Protein AF-A0A952SI90-F1 (afdb_monomer_lite)

Sequence (71 aa):
MEHIVLFFKTIVLRPYVFIFLAAFLFSAVKLIGWPRTWRFWLISWATAFICEFSSTRTGIPFGWYFYNGST

Structure (mmCIF, N/CA/C/O backbone):
data_AF-A0A952SI90-F1
#
_entry.id   AF-A0A952SI90-F1
#
loop_
_atom_site.group_PDB
_atom_site.id
_atom_site.type_symbol
_atom_site.label_atom_id
_atom_site.label_alt_id
_atom_site.label_comp_id
_atom_site.label_asym_id
_atom_site.label_entity_id
_atom_site.label_seq_id
_atom_site.pdbx_PDB_ins_code
_atom_site.Cartn_x
_atom_site.Cartn_y
_atom_site.Cartn_z
_atom_site.occupancy
_atom_site.B_iso_or_equiv
_atom_site.auth_seq_id
_atom_site.auth_comp_id
_atom_site.auth_asym_id
_atom_site.auth_atom_id
_atom_site.pdbx_PDB_model_num
ATOM 1 N N . MET A 1 1 ? -7.155 0.508 -24.919 1.00 69.88 1 MET A N 1
ATOM 2 C CA . MET A 1 1 ? -7.098 -0.973 -24.972 1.00 69.88 1 MET A CA 1
ATOM 3 C C . MET A 1 1 ? -5.938 -1.509 -24.136 1.00 69.88 1 MET A C 1
ATOM 5 O O . MET A 1 1 ? -6.182 -2.312 -23.248 1.00 69.88 1 MET A O 1
ATOM 9 N N . GLU A 1 2 ? -4.710 -1.017 -24.324 1.00 85.88 2 GLU A N 1
ATOM 10 C CA . GLU A 1 2 ? -3.513 -1.497 -23.608 1.00 85.88 2 GLU A CA 1
ATOM 11 C C . GLU A 1 2 ? -3.576 -1.376 -22.073 1.00 85.88 2 GLU A C 1
ATOM 13 O O . GLU A 1 2 ? -3.317 -2.349 -21.373 1.00 85.88 2 GLU A O 1
ATOM 18 N N . HIS A 1 3 ? -4.020 -0.235 -21.532 1.00 86.88 3 HIS A N 1
ATOM 19 C CA . HIS A 1 3 ? -4.154 -0.058 -20.077 1.00 86.88 3 HIS A CA 1
ATOM 20 C C . HIS A 1 3 ? -5.122 -1.055 -19.42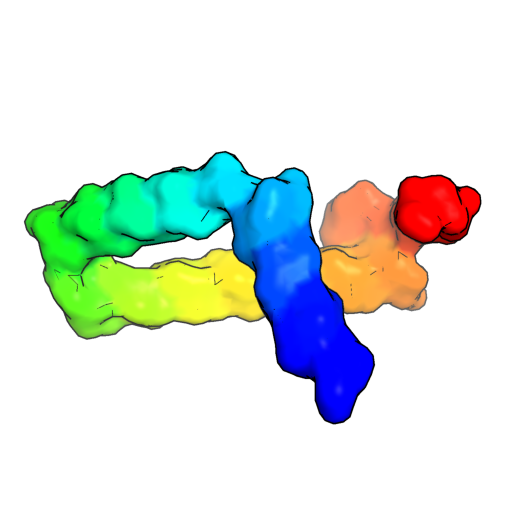4 1.00 86.88 3 HIS A C 1
ATOM 22 O O . HIS A 1 3 ? -4.879 -1.512 -18.311 1.00 86.88 3 HIS A O 1
ATOM 28 N N . ILE A 1 4 ? -6.197 -1.427 -20.126 1.00 89.75 4 ILE A N 1
ATOM 29 C CA . ILE A 1 4 ? -7.172 -2.415 -19.641 1.00 89.75 4 ILE A CA 1
ATOM 30 C C . ILE A 1 4 ? -6.524 -3.803 -19.600 1.00 89.75 4 ILE A C 1
ATOM 32 O O . ILE A 1 4 ? -6.682 -4.532 -18.623 1.00 89.75 4 ILE A O 1
ATOM 36 N N . VAL A 1 5 ? -5.743 -4.147 -20.628 1.00 91.56 5 VAL A N 1
ATOM 37 C CA . VAL A 1 5 ? -4.988 -5.406 -20.678 1.00 91.56 5 VAL A CA 1
ATOM 38 C C . VAL A 1 5 ? -3.948 -5.463 -19.558 1.00 91.56 5 VAL A C 1
ATOM 40 O O . VAL A 1 5 ? -3.845 -6.482 -18.879 1.00 91.56 5 VAL A O 1
ATOM 43 N N . LEU A 1 6 ? -3.207 -4.377 -19.323 1.00 89.19 6 LEU A N 1
ATOM 44 C CA . LEU A 1 6 ? -2.241 -4.281 -18.224 1.00 89.19 6 LEU A CA 1
ATOM 45 C C . LEU A 1 6 ? -2.920 -4.426 -16.859 1.00 89.19 6 LEU A C 1
ATOM 47 O O . LEU A 1 6 ? -2.432 -5.171 -16.013 1.00 89.19 6 LEU A O 1
ATOM 51 N N . PHE A 1 7 ? -4.074 -3.790 -16.661 1.00 88.31 7 PHE A N 1
ATOM 52 C CA . PHE A 1 7 ? -4.844 -3.921 -15.426 1.00 88.31 7 PHE A CA 1
ATOM 53 C C . PHE A 1 7 ? -5.281 -5.371 -15.172 1.00 88.31 7 PHE A C 1
ATOM 55 O O . PHE A 1 7 ? -5.083 -5.896 -14.077 1.00 88.31 7 PHE A O 1
ATOM 62 N N . PHE A 1 8 ? -5.793 -6.056 -16.199 1.00 92.12 8 PHE A N 1
ATOM 63 C CA . PHE A 1 8 ? -6.130 -7.478 -16.102 1.00 92.12 8 PHE A CA 1
ATOM 64 C C . PHE A 1 8 ? -4.904 -8.350 -15.820 1.00 92.12 8 PHE A C 1
A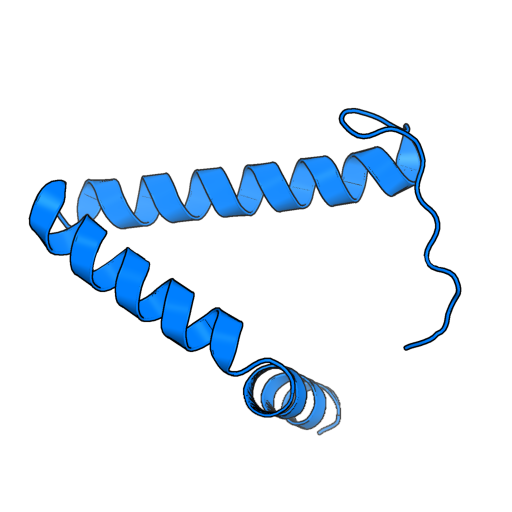TOM 66 O O . PHE A 1 8 ? -4.965 -9.230 -14.962 1.00 92.12 8 PHE A O 1
ATOM 73 N N . LYS A 1 9 ? -3.770 -8.090 -16.483 1.00 91.25 9 LYS A N 1
ATOM 74 C CA . LYS A 1 9 ? -2.509 -8.801 -16.223 1.00 91.25 9 LYS A CA 1
ATOM 75 C C . LYS A 1 9 ? -2.044 -8.632 -14.779 1.00 91.25 9 LYS A C 1
ATOM 77 O O . LYS A 1 9 ? -1.567 -9.603 -14.205 1.00 91.25 9 LYS A O 1
ATOM 82 N N . THR A 1 10 ? -2.226 -7.463 -14.166 1.00 88.56 10 THR A N 1
ATOM 83 C CA . THR A 1 10 ? -1.911 -7.256 -12.742 1.00 88.56 10 THR A CA 1
ATOM 84 C C . THR A 1 10 ? -2.681 -8.228 -11.850 1.00 88.56 10 THR A C 1
ATOM 86 O O . THR A 1 10 ? -2.095 -8.819 -10.945 1.00 88.56 10 THR A O 1
ATOM 89 N N . ILE A 1 11 ? -3.969 -8.440 -12.127 1.00 90.62 11 ILE A N 1
ATOM 90 C CA . ILE A 1 11 ? -4.813 -9.363 -11.356 1.00 90.62 11 ILE A CA 1
ATOM 91 C C . ILE A 1 11 ? -4.398 -10.816 -11.611 1.00 90.62 11 ILE A C 1
ATOM 93 O O . ILE A 1 11 ? -4.205 -11.577 -10.665 1.00 90.62 11 ILE A O 1
ATOM 97 N N . VAL A 1 12 ? -4.218 -11.191 -12.879 1.00 93.06 12 VAL A N 1
ATOM 98 C CA . VAL A 1 12 ? -3.918 -12.574 -13.285 1.00 93.06 12 VAL A CA 1
ATOM 99 C C . VAL A 1 12 ? -2.519 -13.019 -12.855 1.00 93.06 12 VAL A C 1
ATOM 101 O O . VAL A 1 12 ? -2.347 -14.155 -12.426 1.00 93.06 12 VAL A O 1
ATOM 104 N N . LEU A 1 13 ? -1.515 -12.143 -12.950 1.00 92.94 13 LEU A N 1
ATOM 105 C CA . LEU A 1 13 ? -0.120 -12.478 -12.639 1.00 92.94 13 LEU A CA 1
ATOM 106 C C . LEU A 1 13 ? 0.206 -12.357 -11.149 1.00 92.94 13 LEU A C 1
ATOM 108 O O . LEU A 1 13 ? 1.204 -12.911 -10.692 1.00 92.94 13 LEU A O 1
ATOM 112 N N . ARG A 1 14 ? -0.602 -11.622 -10.377 1.00 92.38 14 ARG A N 1
ATOM 113 C CA . ARG A 1 14 ? -0.367 -11.401 -8.942 1.00 92.38 14 ARG A CA 1
ATOM 114 C C . ARG A 1 14 ? -1.635 -11.615 -8.102 1.00 92.38 14 ARG A C 1
ATOM 116 O O . ARG A 1 14 ? -1.965 -10.761 -7.277 1.00 92.38 14 ARG A O 1
ATOM 123 N N . PRO A 1 15 ? -2.334 -12.759 -8.240 1.00 92.75 15 PRO A N 1
ATOM 124 C CA . PRO A 1 15 ? -3.607 -12.996 -7.554 1.00 92.75 15 PRO A CA 1
ATOM 125 C C . PRO A 1 15 ? -3.448 -13.009 -6.028 1.00 92.75 15 PRO A C 1
ATOM 127 O O . PRO A 1 15 ? -4.324 -12.543 -5.302 1.00 92.75 15 PRO A O 1
ATOM 130 N N . TYR A 1 16 ? -2.294 -13.472 -5.537 1.00 94.06 16 TYR A N 1
ATOM 131 C CA . TYR A 1 16 ? -1.971 -13.517 -4.112 1.00 94.06 16 TYR A CA 1
ATOM 132 C C . TYR A 1 16 ? -2.045 -12.134 -3.444 1.00 94.06 16 TYR A C 1
ATOM 134 O O . TYR A 1 16 ? -2.507 -12.036 -2.311 1.00 94.06 16 TYR A O 1
ATOM 142 N N . VAL A 1 17 ? -1.678 -11.053 -4.148 1.00 94.19 17 VAL A N 1
ATOM 143 C CA . VAL A 1 17 ? -1.748 -9.678 -3.618 1.00 94.19 17 VAL A CA 1
ATOM 144 C C . VAL A 1 17 ? -3.188 -9.306 -3.273 1.00 94.19 17 VAL A C 1
ATOM 146 O O . VAL A 1 17 ? -3.452 -8.762 -2.202 1.00 94.19 17 VAL A O 1
ATOM 149 N N . PHE A 1 18 ? -4.132 -9.643 -4.150 1.00 93.38 18 PHE A N 1
ATOM 150 C CA . PHE A 1 18 ? -5.547 -9.332 -3.962 1.00 93.38 18 PHE A CA 1
ATOM 151 C C . PHE A 1 18 ? -6.193 -10.209 -2.889 1.00 93.38 18 PHE A C 1
ATOM 153 O O . PHE A 1 18 ? -7.012 -9.716 -2.116 1.00 93.38 18 PHE A O 1
ATOM 160 N N . ILE A 1 19 ? -5.791 -11.479 -2.788 1.00 96.44 19 ILE A N 1
ATOM 161 C CA . ILE A 1 19 ? -6.252 -12.381 -1.723 1.00 96.44 19 ILE A CA 1
ATOM 162 C C . ILE A 1 19 ? -5.801 -11.859 -0.353 1.00 96.44 19 ILE A C 1
ATOM 164 O O . ILE A 1 19 ? -6.627 -11.721 0.551 1.00 96.44 19 ILE A O 1
ATOM 168 N N . PHE A 1 20 ? -4.521 -11.504 -0.200 1.00 95.81 20 PHE A N 1
ATOM 169 C CA . PHE A 1 20 ? -4.019 -10.928 1.050 1.00 95.81 20 PHE A CA 1
ATOM 170 C C . PHE A 1 20 ? -4.668 -9.580 1.364 1.00 95.81 20 PHE A C 1
ATOM 172 O O . PHE A 1 20 ? -5.023 -9.337 2.516 1.00 95.81 20 PHE A O 1
ATOM 179 N N . LEU A 1 21 ? -4.890 -8.732 0.355 1.00 94.81 21 LEU A N 1
ATOM 180 C CA . LEU A 1 21 ? -5.600 -7.465 0.527 1.00 94.81 21 LEU A CA 1
ATOM 181 C C . LEU A 1 21 ? -7.035 -7.683 1.029 1.00 94.81 21 LEU A C 1
ATOM 183 O O . LEU A 1 21 ? -7.457 -7.014 1.970 1.00 94.81 21 LEU A O 1
ATOM 187 N N . ALA A 1 22 ? -7.773 -8.630 0.448 1.00 96.00 22 ALA A N 1
ATOM 188 C CA . ALA A 1 22 ? -9.132 -8.953 0.875 1.00 96.00 22 ALA A CA 1
ATOM 189 C C . ALA A 1 22 ? -9.165 -9.496 2.311 1.00 96.00 22 ALA A C 1
AT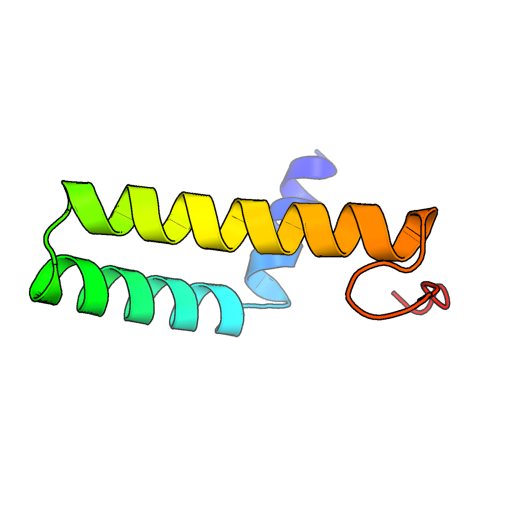OM 191 O O . ALA A 1 22 ? -9.975 -9.040 3.119 1.00 96.00 22 ALA A O 1
ATOM 192 N N . ALA A 1 23 ? -8.254 -10.413 2.654 1.00 97.19 23 ALA A N 1
ATOM 193 C CA . ALA A 1 23 ? -8.131 -10.954 4.007 1.00 97.19 23 ALA A CA 1
ATOM 194 C C . ALA A 1 23 ? -7.796 -9.858 5.034 1.00 97.19 23 ALA A C 1
ATOM 196 O O . ALA A 1 23 ? -8.405 -9.797 6.107 1.00 97.19 23 ALA A O 1
ATOM 197 N N . PHE A 1 24 ? -6.876 -8.954 4.688 1.00 94.88 24 PHE A N 1
ATOM 198 C CA . PHE A 1 24 ? -6.532 -7.791 5.499 1.00 94.88 24 PHE A CA 1
ATOM 199 C C . PHE A 1 24 ? -7.738 -6.870 5.709 1.00 94.88 24 PHE A C 1
ATOM 201 O O . PHE A 1 24 ? -8.058 -6.556 6.854 1.00 94.88 24 PHE A O 1
ATOM 208 N N . LEU A 1 25 ? -8.435 -6.469 4.640 1.00 95.75 25 LEU A N 1
ATOM 209 C CA . LEU A 1 25 ? -9.596 -5.582 4.740 1.00 95.75 25 LEU A CA 1
ATOM 210 C C . LEU A 1 25 ? -10.706 -6.226 5.571 1.00 95.75 25 LEU A C 1
ATOM 212 O O . LEU A 1 25 ? -11.236 -5.581 6.471 1.00 95.75 25 LEU A O 1
ATOM 216 N N . PHE A 1 26 ? -11.015 -7.503 5.341 1.00 97.12 26 PHE A N 1
ATOM 217 C CA . PHE A 1 26 ? -12.012 -8.233 6.125 1.00 97.12 26 PHE A CA 1
ATOM 218 C C . PHE A 1 26 ? -11.680 -8.222 7.623 1.00 97.12 26 PHE A C 1
ATOM 220 O O . PHE A 1 26 ? -12.512 -7.844 8.452 1.00 97.12 26 PHE A O 1
ATOM 227 N N . SER A 1 27 ? -10.440 -8.573 7.962 1.00 97.06 27 SER A N 1
ATOM 228 C CA . SER A 1 27 ? -9.971 -8.642 9.349 1.00 97.06 27 SER A CA 1
ATOM 229 C C . SER A 1 27 ? -9.947 -7.260 10.003 1.00 97.06 27 SER A C 1
ATOM 231 O O . SER A 1 27 ? -10.436 -7.078 11.118 1.00 97.06 27 SER A O 1
ATOM 233 N N . ALA A 1 28 ? -9.437 -6.253 9.293 1.00 95.62 28 ALA A N 1
ATOM 234 C CA . ALA A 1 28 ? -9.333 -4.889 9.788 1.00 95.62 28 ALA A CA 1
ATOM 235 C C . ALA A 1 28 ? -10.711 -4.249 9.993 1.00 95.62 28 ALA A C 1
ATOM 237 O O . ALA A 1 28 ? -10.926 -3.595 11.012 1.00 95.62 28 ALA A O 1
ATOM 238 N N . VAL A 1 29 ? -11.670 -4.453 9.085 1.00 97.12 29 VAL A N 1
ATOM 239 C CA . VAL A 1 29 ? -13.034 -3.926 9.259 1.00 97.12 29 VAL A CA 1
ATOM 240 C C . VAL A 1 29 ? -13.687 -4.519 10.504 1.00 97.12 29 VAL A C 1
ATOM 242 O O . VAL A 1 29 ? -14.329 -3.784 11.253 1.00 97.12 29 VAL A O 1
ATOM 245 N N . LYS A 1 30 ? -13.492 -5.818 10.762 1.00 96.44 30 LYS A N 1
ATOM 246 C CA . LYS A 1 30 ? -14.010 -6.484 11.966 1.00 96.44 30 LYS A CA 1
ATOM 247 C C . LYS A 1 30 ? -13.339 -6.002 13.254 1.00 96.44 30 LYS A C 1
ATOM 249 O O . LYS A 1 30 ? -14.021 -5.898 14.266 1.00 96.44 30 LYS A O 1
ATOM 254 N N . LEU A 1 31 ? -12.041 -5.698 13.220 1.00 96.94 31 LEU A N 1
ATOM 255 C CA . LEU A 1 31 ? -11.268 -5.336 14.412 1.00 96.94 31 LEU A CA 1
ATOM 256 C C . LEU A 1 31 ? -11.364 -3.848 14.780 1.00 96.94 31 LEU A C 1
ATOM 258 O O . LEU A 1 31 ? -11.539 -3.509 15.946 1.00 96.94 31 LEU A O 1
ATOM 262 N N . ILE A 1 32 ? -11.212 -2.952 13.800 1.00 95.81 32 ILE A N 1
ATOM 263 C CA . ILE A 1 32 ? -11.080 -1.500 14.030 1.00 95.81 32 ILE A CA 1
ATOM 264 C C . ILE A 1 32 ? -12.193 -0.668 13.380 1.00 95.81 32 ILE A C 1
ATOM 266 O O . ILE A 1 32 ? -12.239 0.548 13.582 1.00 95.81 32 ILE A O 1
ATOM 270 N N . GLY A 1 33 ? -13.106 -1.303 12.643 1.00 95.88 33 GLY A N 1
ATOM 271 C CA . GLY A 1 33 ? -14.227 -0.646 11.978 1.00 95.88 33 GLY A CA 1
ATOM 272 C C . GLY A 1 33 ? -13.848 0.055 10.671 1.00 95.88 33 GLY A C 1
ATOM 273 O O . GLY A 1 33 ? -12.727 0.530 10.478 1.00 95.88 33 GLY A O 1
ATOM 274 N N . TRP A 1 34 ? -14.837 0.181 9.781 1.00 91.75 34 TRP A N 1
ATOM 275 C CA . TRP A 1 34 ? -14.668 0.729 8.430 1.00 91.75 34 TRP A CA 1
ATOM 276 C C . TRP A 1 34 ? -13.935 2.084 8.366 1.00 91.75 34 TRP A C 1
ATOM 278 O O . TRP A 1 34 ? -12.984 2.195 7.587 1.00 91.75 34 TRP A O 1
ATOM 288 N N . PRO A 1 35 ? -14.274 3.103 9.191 1.00 94.25 35 PRO A N 1
ATOM 289 C CA . PRO A 1 35 ? -13.648 4.421 9.079 1.00 94.25 35 PRO A CA 1
ATOM 290 C C . PRO A 1 35 ? -12.147 4.419 9.381 1.00 94.25 35 PRO A C 1
ATOM 292 O O . PRO A 1 35 ? -11.424 5.289 8.902 1.00 94.25 35 PRO A O 1
ATOM 295 N N . ARG A 1 36 ? -11.673 3.470 10.196 1.00 95.19 36 ARG A N 1
ATOM 296 C CA . ARG A 1 36 ? -10.254 3.354 10.552 1.00 95.19 36 ARG A CA 1
ATOM 297 C C . ARG A 1 36 ? -9.512 2.470 9.558 1.00 95.19 36 ARG A C 1
ATOM 299 O O . ARG A 1 36 ? -8.380 2.792 9.214 1.00 95.19 36 ARG A O 1
ATOM 306 N N . THR A 1 37 ? -10.157 1.421 9.045 1.00 96.50 37 THR A N 1
ATOM 307 C CA . THR A 1 37 ? -9.560 0.514 8.057 1.00 96.50 37 THR A CA 1
ATOM 308 C C . THR A 1 37 ? -9.102 1.237 6.799 1.00 96.50 37 THR A C 1
ATOM 310 O O . THR A 1 37 ? -7.953 1.064 6.405 1.00 96.50 37 THR A O 1
ATOM 313 N N . TRP A 1 38 ? -9.949 2.072 6.182 1.00 93.50 38 TRP A N 1
ATOM 314 C CA . TRP A 1 38 ? -9.566 2.736 4.929 1.00 93.50 38 TRP A CA 1
ATOM 315 C C . TRP A 1 38 ? -8.429 3.742 5.137 1.00 93.50 38 TRP A C 1
ATOM 317 O O . TRP A 1 38 ? -7.543 3.836 4.294 1.00 93.50 38 TRP A O 1
ATOM 327 N N . ARG A 1 39 ? -8.412 4.452 6.276 1.00 96.56 39 ARG A N 1
ATOM 328 C CA . ARG A 1 39 ? -7.326 5.381 6.627 1.00 96.56 39 ARG A CA 1
ATOM 329 C C . ARG A 1 39 ? -6.021 4.630 6.830 1.00 96.56 39 ARG A C 1
ATOM 331 O O . ARG A 1 39 ? -5.001 5.031 6.285 1.00 96.56 39 ARG A O 1
ATOM 338 N N . PHE A 1 40 ? -6.065 3.533 7.585 1.00 94.88 40 PHE A N 1
ATOM 339 C CA . PHE A 1 40 ? -4.893 2.703 7.840 1.00 94.88 40 PHE A CA 1
ATOM 340 C C . PHE A 1 40 ? -4.336 2.106 6.544 1.00 94.88 40 PHE A C 1
ATOM 342 O O . PHE A 1 40 ? -3.136 2.184 6.301 1.00 94.88 40 PHE A O 1
ATOM 349 N N . TRP A 1 41 ? -5.216 1.588 5.686 1.00 95.50 41 TRP A N 1
ATOM 350 C CA . TRP A 1 41 ? -4.854 1.081 4.366 1.00 95.50 41 TRP A CA 1
ATOM 351 C C . TRP A 1 41 ? -4.249 2.162 3.461 1.00 95.50 41 TRP A C 1
ATOM 353 O O . TRP A 1 41 ? -3.224 1.932 2.828 1.00 95.50 41 TRP A O 1
ATOM 363 N N . LEU A 1 42 ? -4.848 3.355 3.418 1.00 95.69 42 LEU A N 1
ATOM 364 C CA . LEU A 1 42 ? -4.362 4.443 2.572 1.00 95.69 42 LEU A CA 1
ATOM 365 C C . LEU A 1 42 ? -2.998 4.959 3.039 1.00 95.69 42 LEU A C 1
ATOM 367 O O . LEU A 1 42 ? -2.130 5.211 2.210 1.00 95.69 42 LEU A O 1
ATOM 371 N N . ILE A 1 43 ? -2.800 5.095 4.354 1.00 96.94 43 ILE A N 1
ATOM 372 C CA . ILE A 1 43 ? -1.521 5.530 4.926 1.00 96.94 43 ILE A CA 1
ATOM 373 C C . ILE A 1 43 ? -0.434 4.503 4.617 1.00 96.94 43 ILE A C 1
ATOM 375 O O . ILE A 1 43 ? 0.616 4.887 4.117 1.00 96.94 43 ILE A O 1
ATOM 379 N N . SER A 1 44 ? -0.679 3.209 4.850 1.00 94.31 44 SER A N 1
ATOM 380 C CA . SER A 1 44 ? 0.326 2.175 4.574 1.00 94.31 44 SER A CA 1
ATOM 381 C C . SER A 1 44 ? 0.677 2.098 3.088 1.00 94.31 44 SER A C 1
ATOM 383 O O . SER A 1 44 ? 1.857 2.018 2.741 1.00 94.31 44 SER A O 1
ATOM 385 N N . TRP A 1 45 ? -0.322 2.206 2.209 1.00 94.50 45 TRP A N 1
ATOM 386 C CA . TRP A 1 45 ? -0.116 2.274 0.765 1.00 94.50 45 TRP A CA 1
ATOM 387 C C . TRP A 1 45 ? 0.699 3.508 0.353 1.00 94.50 45 TRP A C 1
ATOM 389 O O . TRP A 1 45 ? 1.681 3.377 -0.376 1.00 94.50 45 TRP A O 1
ATOM 399 N N . ALA A 1 46 ? 0.342 4.695 0.852 1.00 96.56 46 ALA A N 1
ATOM 400 C CA . ALA A 1 46 ? 1.038 5.940 0.531 1.00 96.56 46 ALA A CA 1
ATOM 401 C C . ALA A 1 46 ? 2.479 5.936 1.053 1.00 96.56 46 ALA A C 1
ATOM 403 O O . ALA A 1 46 ? 3.391 6.336 0.333 1.00 96.56 46 ALA A O 1
ATOM 404 N N . THR A 1 47 ? 2.707 5.441 2.272 1.00 96.19 47 THR A N 1
ATOM 405 C CA . THR A 1 47 ? 4.052 5.271 2.829 1.00 96.19 47 THR A CA 1
ATOM 406 C C . THR A 1 47 ? 4.886 4.349 1.949 1.00 96.19 47 THR A C 1
ATOM 408 O O . THR A 1 47 ? 5.980 4.739 1.555 1.00 96.19 47 THR A O 1
ATOM 411 N N . ALA A 1 48 ? 4.368 3.173 1.581 1.00 92.88 48 ALA A N 1
ATOM 412 C CA . ALA A 1 48 ? 5.082 2.247 0.706 1.00 92.88 48 ALA A CA 1
ATOM 413 C C . ALA A 1 48 ? 5.421 2.893 -0.646 1.00 92.88 48 ALA A C 1
ATOM 415 O O . ALA A 1 48 ? 6.560 2.807 -1.097 1.00 92.88 48 ALA A O 1
ATOM 416 N N . PHE A 1 49 ? 4.469 3.610 -1.249 1.00 92.88 49 PHE A N 1
ATOM 417 C CA . PHE A 1 49 ? 4.691 4.323 -2.505 1.00 92.88 49 PHE A CA 1
ATOM 418 C C . PHE A 1 49 ? 5.759 5.413 -2.384 1.00 92.88 49 PHE A C 1
ATOM 420 O O . PHE A 1 49 ? 6.616 5.523 -3.253 1.00 92.88 49 PHE A O 1
ATOM 427 N N . ILE A 1 50 ? 5.743 6.214 -1.317 1.00 94.19 50 ILE A N 1
ATOM 428 C CA . ILE A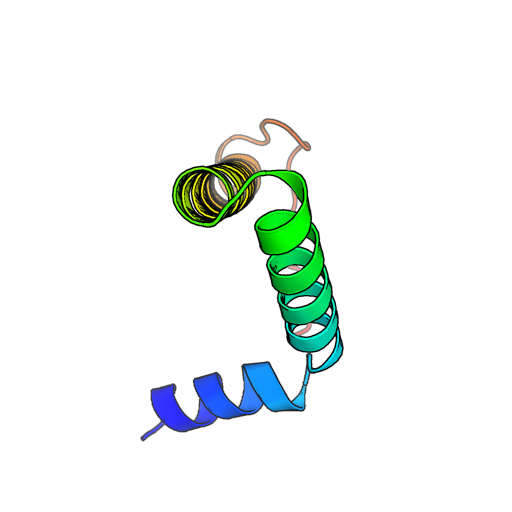 1 50 ? 6.743 7.267 -1.097 1.00 94.19 50 ILE A CA 1
ATOM 429 C C . ILE A 1 50 ? 8.118 6.654 -0.857 1.00 94.19 50 ILE A C 1
ATOM 431 O O . ILE A 1 50 ? 9.097 7.135 -1.422 1.00 94.19 50 ILE A O 1
ATOM 435 N N . CYS A 1 51 ? 8.213 5.588 -0.062 1.00 92.12 51 CYS A N 1
ATOM 436 C CA . CYS A 1 51 ? 9.474 4.884 0.141 1.00 92.12 51 CYS A CA 1
ATOM 437 C C . CYS A 1 51 ? 10.011 4.319 -1.176 1.00 92.12 51 CYS A C 1
ATOM 439 O O . CYS A 1 51 ? 11.216 4.403 -1.416 1.00 92.12 51 CYS A O 1
ATOM 441 N N . GLU A 1 52 ? 9.126 3.807 -2.036 1.00 89.94 52 GLU A N 1
ATOM 442 C CA . GLU A 1 52 ? 9.487 3.306 -3.358 1.00 89.94 52 GLU A CA 1
ATOM 443 C C . GLU A 1 52 ? 9.965 4.455 -4.284 1.00 89.94 52 GLU A C 1
ATOM 445 O O . GLU A 1 52 ? 11.040 4.505 -4.886 1.00 89.94 52 GLU A O 1
ATOM 450 N N . PHE A 1 53 ? 9.177 5.513 -4.348 1.00 89.19 53 PHE A N 1
ATOM 451 C CA . PHE A 1 53 ? 9.520 6.672 -5.153 1.00 89.19 53 PHE A CA 1
ATOM 452 C C . PHE A 1 53 ? 10.834 7.330 -4.704 1.00 89.19 53 PHE A C 1
ATOM 454 O O . PHE A 1 53 ? 11.620 7.792 -5.534 1.00 89.19 53 PHE A O 1
ATOM 461 N N . SER A 1 54 ? 11.063 7.372 -3.394 1.00 89.31 54 SER A N 1
ATOM 462 C CA . SER A 1 54 ? 12.231 7.985 -2.777 1.00 89.31 54 SER A CA 1
ATOM 463 C C . SER A 1 54 ? 13.468 7.110 -2.937 1.00 89.31 54 SER A C 1
ATOM 465 O O . SER A 1 54 ? 14.508 7.602 -3.350 1.00 89.31 54 SER A O 1
ATOM 467 N N . SER A 1 55 ? 13.384 5.803 -2.723 1.00 86.38 55 SER A N 1
ATOM 468 C CA . SER A 1 55 ? 14.574 4.946 -2.768 1.00 86.38 55 SER A CA 1
ATOM 469 C C . SER A 1 55 ? 15.128 4.750 -4.193 1.00 86.38 55 SER A C 1
ATOM 471 O O . SER A 1 55 ? 16.332 4.573 -4.359 1.00 86.38 55 SER A O 1
ATOM 473 N N . THR A 1 56 ? 14.303 4.928 -5.236 1.00 85.69 56 THR A N 1
ATOM 474 C CA . THR A 1 56 ? 14.786 5.056 -6.631 1.00 85.69 56 THR A CA 1
ATOM 475 C C . THR A 1 56 ? 15.506 6.377 -6.937 1.00 85.69 56 THR A C 1
ATOM 477 O O . THR A 1 56 ? 16.221 6.457 -7.934 1.00 85.69 56 THR A O 1
ATOM 480 N N . ARG A 1 57 ? 15.302 7.437 -6.138 1.00 85.38 57 ARG A N 1
ATOM 481 C CA . ARG A 1 57 ? 15.734 8.819 -6.457 1.00 85.38 57 ARG A CA 1
ATOM 482 C C . ARG A 1 57 ? 16.704 9.451 -5.476 1.00 85.38 57 ARG A C 1
ATOM 484 O O . ARG A 1 57 ? 17.439 10.351 -5.860 1.00 85.38 57 ARG A O 1
ATOM 491 N N . THR A 1 58 ? 16.653 9.049 -4.218 1.00 86.44 58 THR A N 1
ATOM 492 C CA . THR A 1 58 ? 17.455 9.586 -3.114 1.00 86.44 58 THR A CA 1
ATOM 493 C C . THR A 1 58 ? 18.110 8.473 -2.297 1.00 86.44 58 THR A C 1
ATOM 495 O O . THR A 1 58 ? 18.979 8.757 -1.479 1.00 86.44 58 THR A O 1
ATOM 498 N N . GLY A 1 59 ? 17.699 7.213 -2.496 1.00 81.62 59 GLY A N 1
ATOM 499 C CA . GLY A 1 59 ? 18.198 6.064 -1.743 1.00 81.62 59 GLY A CA 1
ATOM 500 C C . GLY A 1 59 ? 17.681 5.969 -0.302 1.00 81.62 59 GLY A C 1
ATOM 501 O O . GLY A 1 59 ? 18.197 5.175 0.477 1.00 81.62 59 GLY A O 1
ATOM 502 N N . ILE A 1 60 ? 16.678 6.760 0.090 1.00 82.69 60 ILE A N 1
ATOM 503 C CA . ILE A 1 60 ? 16.068 6.723 1.434 1.00 82.69 60 ILE A CA 1
ATOM 504 C C . ILE A 1 60 ? 14.632 6.181 1.319 1.00 82.69 60 ILE A C 1
ATOM 506 O O . ILE A 1 60 ? 13.911 6.641 0.430 1.00 82.69 60 ILE A O 1
ATOM 510 N N . PRO A 1 61 ? 14.149 5.287 2.212 1.00 84.62 61 PRO A N 1
ATOM 511 C CA . PRO A 1 61 ? 14.802 4.761 3.420 1.00 84.62 61 PRO A CA 1
ATOM 512 C C . PRO A 1 61 ? 15.538 3.424 3.245 1.00 84.62 61 PRO A C 1
ATOM 514 O O . PRO A 1 61 ? 16.222 2.999 4.170 1.00 84.62 61 PRO A O 1
ATOM 517 N N . PHE A 1 62 ? 15.394 2.743 2.106 1.00 86.31 62 PHE A N 1
ATOM 518 C CA . PHE A 1 62 ? 15.859 1.358 1.945 1.00 86.31 62 PHE A CA 1
ATOM 519 C C . PHE A 1 62 ? 17.201 1.221 1.210 1.00 86.31 62 PHE A C 1
ATOM 521 O O . PHE A 1 62 ? 17.607 0.109 0.881 1.00 86.31 62 PHE A O 1
ATOM 528 N N . GLY A 1 63 ? 17.904 2.327 0.962 1.00 87.38 63 GLY A N 1
ATOM 529 C CA . GLY A 1 63 ? 19.070 2.357 0.083 1.00 87.38 63 GLY A CA 1
ATOM 530 C C . GLY A 1 63 ? 18.677 2.558 -1.380 1.00 87.38 63 GLY A C 1
ATOM 531 O O . GLY A 1 63 ? 17.500 2.620 -1.736 1.00 87.38 63 GLY A O 1
ATOM 532 N N . TRP A 1 64 ? 19.682 2.676 -2.244 1.00 84.69 64 TRP A N 1
ATOM 533 C CA . TRP A 1 64 ? 19.474 2.737 -3.686 1.00 84.69 64 TRP A CA 1
ATOM 534 C C . TRP A 1 64 ? 19.146 1.357 -4.229 1.00 84.69 64 TRP A C 1
ATOM 536 O O . TRP A 1 64 ? 19.904 0.408 -4.024 1.00 84.69 64 TRP A O 1
ATOM 546 N N . TYR A 1 65 ? 18.061 1.263 -4.984 1.00 78.50 65 TYR A N 1
ATOM 547 C CA . TYR A 1 65 ? 17.789 0.094 -5.802 1.00 78.50 65 TYR A CA 1
ATOM 548 C C . TYR A 1 65 ? 17.499 0.502 -7.236 1.00 78.50 65 TYR A C 1
ATOM 550 O O . TYR A 1 65 ? 16.993 1.587 -7.529 1.00 78.50 65 TYR A O 1
ATOM 558 N N . PHE A 1 66 ? 17.833 -0.416 -8.132 1.00 80.56 66 PHE A N 1
ATOM 559 C CA . PHE A 1 66 ? 17.715 -0.231 -9.562 1.00 80.56 66 PHE A CA 1
ATOM 560 C C . PHE A 1 66 ? 16.933 -1.397 -10.132 1.00 80.56 66 PHE A C 1
ATOM 562 O O . PHE A 1 66 ? 17.230 -2.561 -9.859 1.00 80.56 66 PHE A O 1
ATOM 569 N N . TYR A 1 67 ? 15.933 -1.07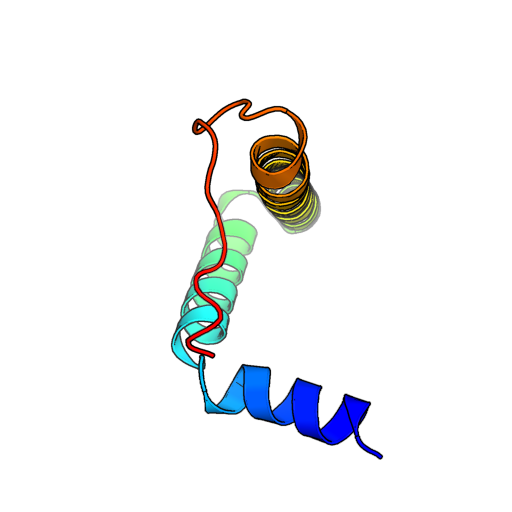2 -10.939 1.00 79.00 67 TYR A N 1
ATOM 570 C CA . TYR A 1 67 ? 15.241 -2.069 -11.729 1.00 79.00 67 TYR A CA 1
ATOM 571 C C . TYR A 1 67 ? 16.195 -2.566 -12.815 1.00 79.00 67 TYR A C 1
ATOM 573 O O . TYR A 1 67 ? 16.661 -1.802 -13.654 1.00 79.00 67 TYR A O 1
ATOM 581 N N . ASN A 1 68 ? 16.486 -3.860 -12.795 1.00 79.19 68 ASN A N 1
ATOM 582 C CA . ASN A 1 68 ? 17.370 -4.555 -13.731 1.00 79.19 68 ASN A CA 1
ATOM 583 C C . ASN A 1 68 ? 16.710 -4.860 -15.091 1.00 79.19 68 ASN A C 1
ATOM 585 O O . ASN A 1 68 ? 17.292 -5.562 -15.911 1.00 79.19 68 ASN A O 1
ATOM 589 N N . GLY A 1 69 ? 15.499 -4.349 -15.338 1.00 68.81 69 GLY A N 1
ATOM 590 C CA . GLY A 1 69 ? 14.793 -4.487 -16.616 1.00 68.81 69 GLY A CA 1
ATOM 591 C C . GLY A 1 69 ? 14.306 -5.903 -16.939 1.00 68.81 69 GLY A C 1
ATOM 592 O O . GLY A 1 69 ? 13.746 -6.116 -18.010 1.00 68.81 69 GLY A O 1
ATOM 593 N N . SER A 1 70 ? 14.483 -6.872 -16.037 1.00 59.28 70 SER A N 1
ATOM 594 C CA . SER A 1 70 ? 13.901 -8.208 -16.170 1.00 59.28 70 SER A CA 1
ATOM 595 C C . SER A 1 70 ? 12.435 -8.174 -15.726 1.00 59.28 70 SER A C 1
ATOM 597 O O . SER A 1 70 ? 12.112 -8.547 -14.595 1.00 59.28 70 SER A O 1
ATOM 599 N N . THR A 1 71 ? 11.557 -7.667 -16.585 1.00 53.72 71 THR A N 1
ATOM 600 C CA . THR A 1 71 ? 10.096 -7.669 -16.387 1.00 53.72 71 THR A CA 1
ATOM 601 C C . THR A 1 71 ? 9.376 -8.014 -17.668 1.00 53.72 71 THR A C 1
ATOM 603 O O . THR A 1 71 ? 9.730 -7.402 -18.698 1.00 53.72 71 THR A O 1
#

Radius of gyration: 15.62 Å;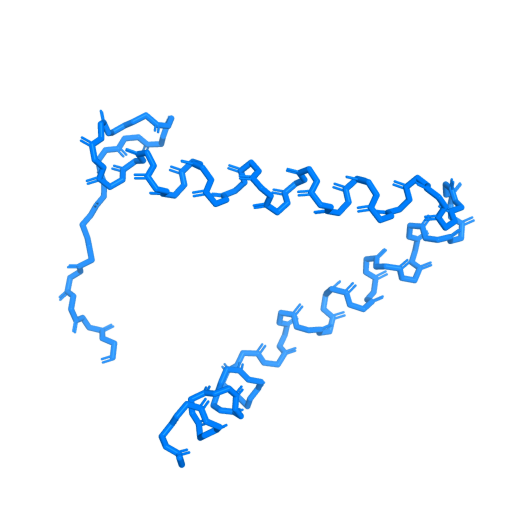 chains: 1; bounding box: 34×23×39 Å

Foldseek 3Di:
DVVVVVVVCCCVVCVVVVVVVVVQLVVCCVPPNDVVSVVVVVVVVVVVVVQVVCCCPPVPPPGHDDDPPPD

Secondary structure (DSSP, 8-state):
-HHHHHHHHHHHH-HHHHHHHHHHHHHHHHHH-HHHHHHHHHHHHHHHHHHHHHHTTT-TTT------S--

pLDDT: mean 89.9, std 8.38, range [53.72, 97.19]